Protein AF-A0A0G0PPD4-F1 (afdb_monomer)

InterPro domains:
  IPR029055 Nucleophile aminohydrolases, N-terminal [G3DSA:3.60.20.10] (21-86)
  IPR029057 Phosphoribosyltransferase-like [G3DSA:3.40.50.2020] (1-69)
  IPR029057 Phosphoribosyltransferase-like [SSF53271] (1-89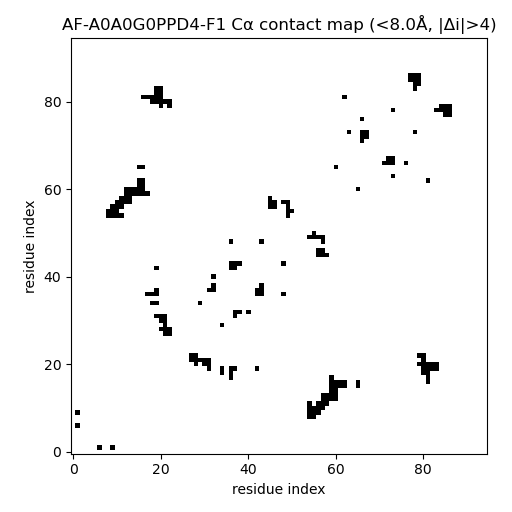)

Organism: NCBI:txid1618574

Solvent-accessible surface area (backbone atoms only — not comparable to full-atom values): 6060 Å² total; per-residue (Å²): 112,75,74,80,72,66,60,94,74,48,74,48,76,41,96,43,49,65,68,63,38,51,49,90,88,77,51,94,52,62,54,56,87,71,30,85,54,43,54,97,95,38,78,59,52,49,66,58,52,12,54,78,70,71,37,78,38,44,49,61,35,52,64,66,58,54,30,55,76,73,71,49,65,63,91,80,51,84,45,27,35,55,73,64,52,49,86,82,62,67,84,74,76,86,123

Sequence (95 aa):
MLKEYSPKEIHLALATPPIMYPCDLGVSIRTKEELFVWDDGNAKSNDKMAEELGVDSLTYLPLEDLCESVGKPMNQFCTRCFSGIHPLKKECDRK

Structure (mmCIF, N/CA/C/O backbone):
data_AF-A0A0G0PPD4-F1
#
_entry.id   AF-A0A0G0PPD4-F1
#
loop_
_atom_site.group_PDB
_atom_site.id
_atom_site.type_symbol
_atom_site.label_atom_id
_atom_site.label_alt_id
_atom_site.label_comp_id
_atom_site.label_asym_id
_atom_site.label_entity_id
_atom_site.label_seq_id
_atom_site.pdbx_PDB_ins_code
_atom_site.Cartn_x
_atom_site.Cartn_y
_atom_site.Cartn_z
_atom_site.occupancy
_atom_site.B_iso_or_equiv
_atom_site.auth_seq_id
_atom_site.auth_comp_id
_atom_site.auth_asym_id
_atom_site.auth_atom_id
_atom_site.pdbx_PDB_model_num
ATOM 1 N N . MET A 1 1 ? -9.583 16.873 13.527 1.00 80.38 1 MET A N 1
ATOM 2 C CA . MET A 1 1 ? -9.411 15.539 12.885 1.00 80.38 1 MET A CA 1
ATOM 3 C C . MET A 1 1 ? -10.524 14.592 13.336 1.00 80.38 1 MET A C 1
ATOM 5 O O . MET A 1 1 ? -11.017 14.778 14.435 1.00 80.38 1 MET A O 1
ATOM 9 N N . LEU A 1 2 ? -10.939 13.589 12.537 1.00 89.38 2 LEU A N 1
ATOM 10 C CA . LEU A 1 2 ? -12.146 12.759 12.797 1.00 89.38 2 LEU A CA 1
ATOM 11 C C . LEU A 1 2 ? -12.265 12.215 14.236 1.00 89.38 2 LEU A C 1
ATOM 13 O O . LEU A 1 2 ? -13.361 12.209 14.783 1.00 89.38 2 LEU A O 1
ATOM 17 N N . LYS A 1 3 ? -11.146 11.840 14.871 1.00 87.62 3 LYS A N 1
ATOM 18 C CA . LYS A 1 3 ? -11.098 11.355 16.265 1.00 87.62 3 LYS A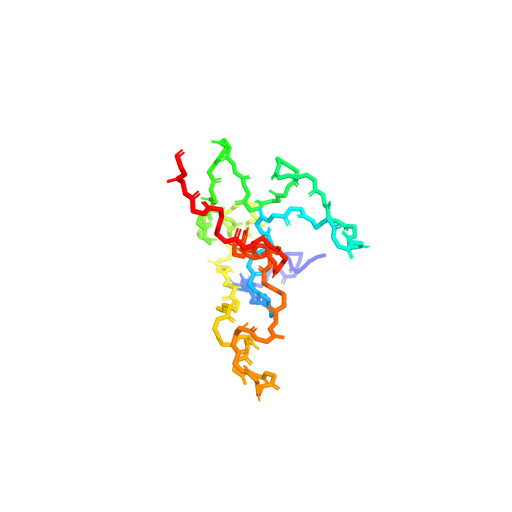 CA 1
ATOM 19 C C . LYS A 1 3 ? -11.685 12.337 17.292 1.00 87.62 3 LYS A C 1
ATOM 21 O O . LYS A 1 3 ? -12.236 11.903 18.294 1.00 87.62 3 LYS A O 1
ATOM 26 N N . GLU A 1 4 ? -11.615 13.644 17.039 1.00 93.00 4 GLU A N 1
ATOM 27 C CA . GLU A 1 4 ? -12.150 14.688 17.934 1.00 93.00 4 GLU A CA 1
ATOM 28 C C . GLU A 1 4 ? -13.678 14.637 18.061 1.00 93.00 4 GLU A C 1
ATOM 30 O O . GLU A 1 4 ? -14.232 15.114 19.045 1.00 93.00 4 GLU A O 1
ATOM 35 N N . TYR A 1 5 ? -14.361 14.028 17.090 1.00 95.19 5 TYR A N 1
ATOM 36 C CA . TYR A 1 5 ? -15.819 13.909 17.068 1.00 95.19 5 TYR A CA 1
ATOM 37 C C . TYR A 1 5 ? -16.325 12.587 17.660 1.00 95.19 5 TYR A C 1
ATOM 39 O O . TYR A 1 5 ? -17.507 12.285 17.533 1.00 95.19 5 TYR A O 1
ATOM 47 N N . SER A 1 6 ? -15.451 11.805 18.310 1.00 92.81 6 SER A N 1
ATOM 48 C CA . SER A 1 6 ? -15.786 10.513 18.934 1.00 92.81 6 SER A CA 1
ATOM 49 C C . SER A 1 6 ? -16.604 9.576 18.023 1.00 92.81 6 SER A C 1
ATOM 51 O O . SER A 1 6 ? -17.675 9.111 18.425 1.00 92.81 6 SER A O 1
ATOM 53 N N . PRO A 1 7 ? -16.153 9.315 16.778 1.00 96.50 7 PRO A N 1
ATOM 54 C CA . PRO A 1 7 ? -16.805 8.329 15.927 1.00 96.50 7 PRO A CA 1
ATOM 55 C C . PRO A 1 7 ? -16.743 6.952 16.592 1.00 96.50 7 PRO A C 1
ATOM 57 O O . PRO A 1 7 ? -15.826 6.669 17.361 1.00 96.50 7 PRO A O 1
ATOM 60 N N . LYS A 1 8 ? -17.709 6.086 16.269 1.00 97.56 8 LYS A N 1
ATOM 61 C CA . LYS A 1 8 ? -17.705 4.707 16.766 1.00 97.56 8 LYS A CA 1
ATOM 62 C C . LYS A 1 8 ? -16.477 3.940 16.262 1.00 97.56 8 LYS A C 1
ATOM 64 O O . LYS A 1 8 ? -15.816 3.296 17.061 1.00 97.56 8 LYS A O 1
ATOM 69 N N . GLU A 1 9 ? -16.212 4.035 14.960 1.00 97.81 9 GLU A N 1
ATOM 70 C CA . GLU A 1 9 ? -15.118 3.368 14.247 1.00 97.81 9 GLU A CA 1
ATOM 71 C C . GLU A 1 9 ? -14.627 4.291 13.109 1.00 97.81 9 GLU A C 1
ATOM 73 O O . GLU A 1 9 ? -15.392 5.097 12.565 1.00 97.81 9 GLU A O 1
ATOM 78 N N . ILE A 1 10 ? -13.349 4.189 12.747 1.00 97.81 10 ILE A N 1
ATOM 79 C CA . ILE A 1 10 ? -12.693 4.886 11.639 1.00 97.81 10 ILE A CA 1
ATOM 80 C C . ILE A 1 10 ? -12.012 3.843 10.753 1.00 97.81 10 ILE A C 1
ATOM 82 O O . ILE A 1 10 ? -11.033 3.219 11.152 1.00 97.81 10 ILE A O 1
ATOM 86 N N . HIS A 1 11 ? -12.473 3.723 9.510 1.00 97.62 11 HIS A N 1
ATOM 87 C CA . HIS A 1 11 ? -11.888 2.823 8.517 1.00 97.62 11 HIS A CA 1
ATOM 88 C C . HIS A 1 11 ? -11.283 3.627 7.367 1.00 97.62 11 HIS A C 1
ATOM 90 O O . HIS A 1 11 ? -11.947 4.484 6.781 1.00 97.62 11 HIS A O 1
ATOM 96 N N . LEU A 1 12 ? -10.029 3.344 7.022 1.00 97.62 12 LEU A N 1
ATOM 97 C CA . LEU A 1 12 ? -9.346 3.951 5.884 1.00 97.62 12 LEU A CA 1
ATOM 98 C C . LEU A 1 12 ? -9.386 3.005 4.683 1.00 97.62 12 LEU A C 1
ATOM 100 O O . LEU A 1 12 ? -8.896 1.882 4.752 1.00 97.62 12 LEU A O 1
ATOM 104 N N . ALA A 1 13 ? -9.935 3.475 3.565 1.00 97.62 13 ALA A N 1
ATOM 105 C CA . ALA A 1 13 ? -9.917 2.768 2.289 1.00 97.62 13 ALA A CA 1
ATOM 106 C C . ALA A 1 13 ? -9.177 3.618 1.257 1.00 97.62 13 ALA A C 1
ATOM 108 O O . ALA A 1 13 ? -9.665 4.658 0.814 1.00 97.62 13 ALA A O 1
ATOM 109 N N . LEU A 1 14 ? -7.964 3.199 0.913 1.00 97.50 14 LEU A N 1
ATOM 110 C CA . LEU A 1 14 ? -7.088 3.926 0.007 1.00 97.50 14 LEU A CA 1
ATOM 111 C C . LEU A 1 14 ? -7.329 3.440 -1.423 1.00 97.50 14 LEU A C 1
ATOM 113 O O . LEU A 1 14 ? -7.158 2.264 -1.730 1.00 97.50 14 LEU A O 1
ATOM 117 N N . ALA A 1 15 ? -7.691 4.365 -2.314 1.00 96.44 15 ALA A N 1
ATOM 118 C CA . ALA A 1 15 ? -8.016 4.097 -3.721 1.00 96.44 15 ALA A CA 1
ATOM 119 C C . ALA A 1 15 ? -6.784 3.802 -4.605 1.00 96.44 15 ALA A C 1
ATOM 121 O O . ALA A 1 15 ? -6.776 4.064 -5.804 1.00 96.44 15 ALA A O 1
ATOM 122 N N . THR A 1 16 ? -5.710 3.308 -4.001 1.00 95.69 16 THR A N 1
ATOM 123 C CA . THR A 1 16 ? -4.437 3.000 -4.647 1.00 95.69 16 THR A CA 1
ATOM 124 C C . THR A 1 16 ? -3.846 1.759 -3.987 1.00 95.69 16 THR A C 1
ATOM 126 O O . THR A 1 16 ? -4.099 1.543 -2.802 1.00 95.69 16 THR A O 1
ATOM 129 N N . PRO A 1 17 ? -3.014 0.983 -4.694 1.00 96.88 17 PRO A N 1
ATOM 130 C CA . PRO A 1 17 ? -2.085 0.055 -4.069 1.00 96.88 17 PRO A CA 1
ATOM 131 C C . PRO A 1 17 ? -1.064 0.810 -3.206 1.00 96.88 17 PRO A C 1
ATOM 133 O O . PRO A 1 17 ? -0.846 2.014 -3.415 1.00 96.88 17 PRO A O 1
ATOM 13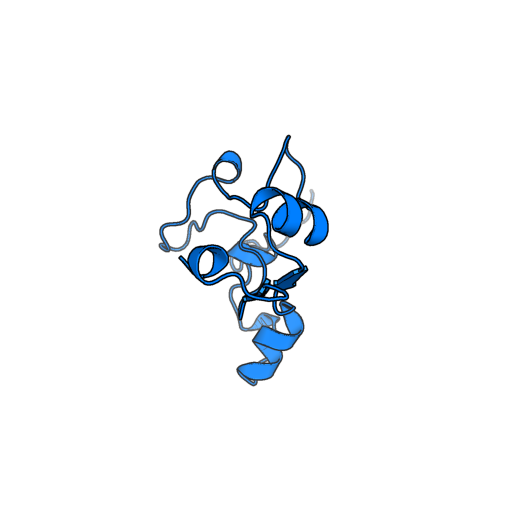6 N N . PRO A 1 18 ? -0.402 0.129 -2.260 1.00 96.44 18 PRO A N 1
ATOM 137 C CA . PRO A 1 18 ? 0.626 0.750 -1.440 1.00 96.44 18 PRO A CA 1
ATOM 138 C C . PRO A 1 18 ? 1.836 1.130 -2.303 1.00 96.44 18 PRO A C 1
ATOM 140 O O . PRO A 1 18 ? 2.345 0.325 -3.083 1.00 96.44 18 PRO A O 1
ATOM 143 N N . ILE A 1 19 ? 2.305 2.374 -2.180 1.00 96.44 19 ILE A N 1
ATOM 144 C CA . ILE A 1 19 ? 3.517 2.842 -2.866 1.00 96.44 19 ILE A CA 1
ATOM 145 C C . ILE A 1 19 ? 4.722 2.278 -2.118 1.00 96.44 19 ILE A C 1
ATOM 147 O O . ILE A 1 19 ? 5.055 2.754 -1.036 1.00 96.44 19 ILE A O 1
ATOM 151 N N . MET A 1 20 ? 5.370 1.275 -2.704 1.00 95.38 20 MET A N 1
ATOM 152 C CA . MET A 1 20 ? 6.456 0.514 -2.085 1.00 95.38 20 MET A CA 1
ATOM 153 C C . MET A 1 20 ? 7.849 0.961 -2.550 1.00 95.38 20 MET A C 1
AT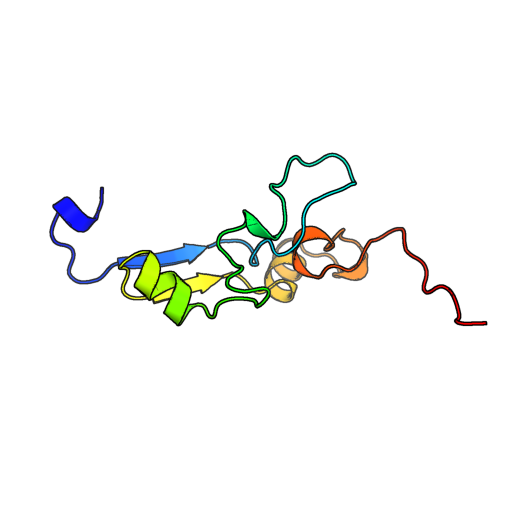OM 155 O O . MET A 1 20 ? 8.834 0.673 -1.872 1.00 95.38 20 MET A O 1
ATOM 159 N N . TYR A 1 21 ? 7.962 1.648 -3.692 1.00 95.50 21 TYR A N 1
ATOM 160 C CA . TYR A 1 21 ? 9.251 1.970 -4.313 1.00 95.50 21 TYR A CA 1
ATOM 161 C C . TYR A 1 21 ? 9.325 3.432 -4.791 1.00 95.50 21 TYR A C 1
ATOM 163 O O . TYR A 1 21 ? 8.340 3.947 -5.330 1.00 95.50 21 TYR A O 1
ATOM 171 N N . PRO A 1 22 ? 10.491 4.101 -4.660 1.00 95.19 22 PRO A N 1
ATOM 172 C CA . PRO A 1 22 ? 10.699 5.448 -5.197 1.00 95.19 22 PRO A CA 1
ATOM 173 C C . PRO A 1 22 ? 10.603 5.427 -6.721 1.00 95.19 22 PRO A C 1
ATOM 175 O O . PRO A 1 22 ? 10.958 4.418 -7.322 1.00 95.19 22 PRO A O 1
ATOM 178 N N . CYS A 1 23 ? 10.191 6.520 -7.369 1.00 94.44 23 CYS A N 1
ATOM 179 C CA . CYS A 1 23 ? 10.097 6.623 -8.830 1.00 94.44 23 CYS A CA 1
ATOM 180 C C . CYS A 1 23 ? 11.365 7.252 -9.447 1.00 94.44 23 CYS A C 1
ATOM 182 O O . CYS A 1 23 ? 11.833 8.278 -8.972 1.00 94.44 23 CYS A O 1
ATOM 184 N N . ASP A 1 24 ? 11.909 6.663 -10.515 1.00 91.38 24 ASP A N 1
ATOM 185 C CA . ASP A 1 24 ? 13.028 7.193 -11.317 1.00 91.38 24 ASP A CA 1
ATOM 186 C C . ASP A 1 24 ? 12.586 7.702 -12.701 1.00 91.38 24 ASP A C 1
ATOM 188 O O . ASP A 1 24 ? 13.403 8.177 -13.483 1.00 91.38 24 ASP A O 1
ATOM 192 N N . LEU A 1 25 ? 11.281 7.657 -12.989 1.00 91.75 25 LEU A N 1
ATOM 193 C CA . LEU A 1 25 ? 10.672 8.145 -14.232 1.00 91.75 25 LEU A CA 1
ATOM 194 C C . LEU A 1 25 ? 10.093 9.564 -14.096 1.00 91.75 25 LEU A C 1
ATOM 196 O O . LEU A 1 25 ? 9.288 9.987 -14.922 1.00 91.75 25 LEU A O 1
ATOM 200 N N . GLY A 1 26 ? 10.485 10.300 -13.051 1.00 91.50 26 GLY A N 1
ATOM 201 C CA . GLY A 1 26 ? 10.172 11.725 -12.885 1.00 91.50 26 GLY A CA 1
ATOM 202 C C . GLY A 1 26 ? 9.056 12.066 -11.893 1.00 91.50 26 GLY A C 1
ATOM 203 O O . GLY A 1 26 ? 8.786 13.246 -11.684 1.00 91.50 26 GLY A O 1
ATOM 204 N N . VAL A 1 27 ? 8.429 11.080 -11.240 1.00 94.25 27 VAL A N 1
ATOM 205 C CA . VAL A 1 27 ? 7.506 11.345 -10.118 1.00 94.25 27 VAL A CA 1
ATOM 206 C C . VAL A 1 27 ? 8.311 11.472 -8.825 1.00 94.25 27 VAL A C 1
ATOM 208 O O . VAL A 1 27 ? 9.079 10.581 -8.480 1.00 94.25 27 VAL A O 1
ATOM 211 N N . SER A 1 28 ? 8.136 12.563 -8.080 1.00 94.75 28 SER A N 1
ATOM 212 C CA . SER A 1 28 ? 8.840 12.763 -6.808 1.00 94.75 28 SER A CA 1
ATOM 213 C C . SER A 1 28 ? 8.224 11.904 -5.699 1.00 94.75 28 SER A C 1
ATOM 215 O O . SER A 1 28 ? 7.236 12.299 -5.083 1.00 94.75 28 SER A O 1
ATOM 217 N N . ILE A 1 29 ? 8.819 10.743 -5.428 1.00 95.25 29 ILE A N 1
ATOM 218 C CA . ILE A 1 29 ? 8.466 9.850 -4.313 1.00 95.25 29 ILE A CA 1
ATOM 219 C C . ILE A 1 29 ? 9.644 9.816 -3.333 1.00 95.25 29 ILE A C 1
ATOM 221 O O . ILE A 1 29 ? 10.799 9.842 -3.756 1.00 95.25 29 ILE A O 1
ATOM 225 N N . ARG A 1 30 ? 9.343 9.775 -2.029 1.00 94.44 30 ARG A N 1
ATOM 226 C CA . ARG A 1 30 ? 10.337 9.677 -0.946 1.00 94.44 30 ARG A CA 1
ATOM 227 C C . ARG A 1 30 ? 11.168 8.390 -1.040 1.00 94.44 30 ARG A C 1
ATOM 229 O O . ARG A 1 30 ? 10.806 7.474 -1.784 1.00 94.44 30 ARG A O 1
ATOM 236 N N . THR A 1 31 ? 12.292 8.324 -0.319 1.00 93.38 31 THR A N 1
ATOM 237 C CA . THR A 1 31 ? 13.117 7.104 -0.320 1.00 93.38 31 THR A CA 1
ATOM 238 C C . THR A 1 31 ? 12.359 5.944 0.316 1.00 93.38 31 THR A C 1
ATOM 240 O O . THR A 1 31 ? 11.362 6.139 1.010 1.00 93.38 31 THR A O 1
ATOM 243 N N . LYS A 1 32 ? 12.823 4.716 0.080 1.00 92.00 32 LYS A N 1
ATOM 244 C CA . LYS A 1 32 ? 12.144 3.510 0.564 1.00 92.00 32 LYS A CA 1
ATOM 245 C C . LYS A 1 32 ? 11.961 3.530 2.087 1.00 92.00 32 LYS A C 1
ATOM 247 O O . LYS A 1 32 ? 10.905 3.164 2.579 1.00 92.00 32 LYS A O 1
ATOM 252 N N . GLU A 1 33 ? 12.966 4.012 2.806 1.00 91.19 33 GLU A N 1
ATOM 253 C CA . GLU A 1 33 ? 13.019 4.089 4.268 1.00 91.19 33 GLU A CA 1
ATOM 254 C C . GLU A 1 33 ? 12.096 5.177 4.833 1.00 91.19 33 GLU A C 1
ATOM 256 O O . GLU A 1 33 ? 11.683 5.109 5.984 1.00 91.19 33 GLU A O 1
ATOM 261 N N . GLU A 1 34 ? 11.766 6.186 4.027 1.00 94.19 34 GLU A N 1
ATOM 262 C CA . GLU A 1 34 ? 10.875 7.285 4.406 1.00 94.19 34 GLU A CA 1
ATOM 263 C C . GLU A 1 34 ? 9.399 6.980 4.115 1.00 94.19 34 GLU A C 1
ATOM 265 O O . GLU A 1 34 ? 8.505 7.700 4.565 1.00 94.19 34 GLU A O 1
ATOM 270 N N . LEU A 1 35 ? 9.124 5.948 3.317 1.00 95.81 35 LEU A N 1
ATOM 271 C CA . LEU A 1 35 ? 7.767 5.550 2.982 1.00 95.81 35 LEU A CA 1
ATOM 272 C C . LEU A 1 35 ? 7.131 4.828 4.170 1.00 95.81 35 LEU A C 1
ATOM 274 O O . LEU A 1 35 ? 7.627 3.803 4.629 1.00 95.81 35 LEU A O 1
ATOM 278 N N . PHE A 1 36 ? 5.962 5.315 4.595 1.00 95.94 36 PHE A N 1
ATOM 279 C CA . PHE A 1 36 ? 5.231 4.775 5.744 1.00 95.94 36 PHE A CA 1
ATOM 280 C C . PHE A 1 36 ? 4.933 3.279 5.640 1.00 95.94 36 PHE A C 1
ATOM 282 O O . PHE A 1 36 ? 4.724 2.657 6.659 1.00 95.94 36 PHE A O 1
ATOM 289 N N . VAL A 1 37 ? 4.893 2.681 4.452 1.00 96.38 37 VAL A N 1
ATOM 290 C CA . VAL A 1 37 ? 4.615 1.245 4.280 1.00 96.38 37 VAL A CA 1
ATOM 291 C C . VAL A 1 37 ? 5.780 0.339 4.700 1.00 96.38 37 VAL A C 1
ATOM 293 O O . VAL A 1 37 ? 5.586 -0.871 4.795 1.00 96.38 37 VAL A O 1
ATOM 296 N N . TRP A 1 38 ? 6.970 0.891 4.950 1.00 96.06 38 TRP A N 1
ATOM 297 C CA . TRP A 1 38 ? 8.150 0.141 5.377 1.00 96.06 38 TRP A CA 1
ATOM 298 C C . TRP A 1 38 ? 8.425 0.316 6.872 1.00 96.06 38 TRP A C 1
ATOM 300 O O . TRP A 1 38 ? 8.215 1.388 7.435 1.00 96.06 38 TRP A O 1
ATOM 310 N N . ASP A 1 39 ? 8.915 -0.748 7.503 1.00 92.38 39 ASP A N 1
ATOM 311 C CA . ASP A 1 39 ? 9.495 -0.740 8.844 1.00 92.38 39 ASP A CA 1
ATOM 312 C C . ASP A 1 39 ? 10.581 -1.817 8.945 1.00 92.38 39 ASP A C 1
ATOM 314 O O . ASP A 1 39 ? 10.396 -2.934 8.460 1.00 92.38 39 ASP A O 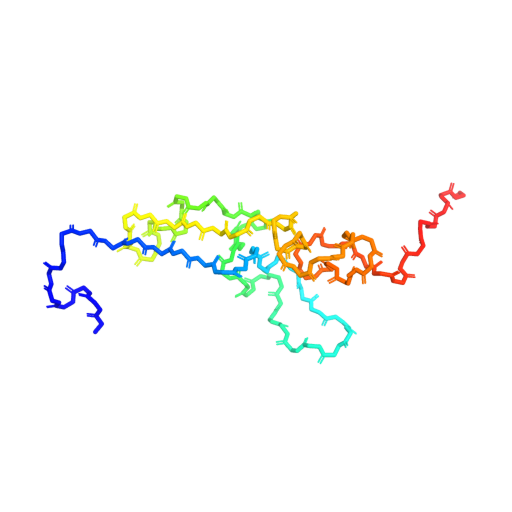1
ATOM 318 N N . ASP A 1 40 ? 11.731 -1.460 9.518 1.00 88.31 40 ASP A N 1
ATOM 319 C CA . ASP A 1 40 ? 12.917 -2.322 9.646 1.00 88.31 40 ASP A CA 1
ATOM 320 C C . ASP A 1 40 ? 13.235 -3.139 8.369 1.00 88.31 40 ASP A C 1
ATOM 322 O O . ASP A 1 40 ? 13.412 -4.358 8.376 1.00 88.31 40 ASP A O 1
ATOM 326 N N . GLY A 1 41 ? 13.198 -2.469 7.211 1.00 87.19 41 GLY A N 1
ATOM 327 C CA . GLY A 1 41 ? 13.479 -3.072 5.901 1.00 87.19 41 GLY A CA 1
ATOM 328 C C . GLY A 1 41 ? 12.375 -3.967 5.316 1.00 87.19 41 GLY A C 1
ATOM 329 O O . GLY A 1 41 ? 12.528 -4.436 4.184 1.00 87.19 41 GLY A O 1
ATOM 330 N N . ASN A 1 42 ? 11.256 -4.157 6.020 1.00 91.69 42 ASN A N 1
ATOM 331 C CA . ASN A 1 42 ? 10.136 -5.014 5.630 1.00 91.69 42 ASN A CA 1
ATOM 332 C C . ASN A 1 42 ? 8.850 -4.214 5.385 1.00 91.69 42 ASN A C 1
ATOM 334 O O . ASN A 1 42 ? 8.648 -3.137 5.941 1.00 91.69 42 ASN A O 1
ATOM 338 N N . ALA A 1 43 ? 7.970 -4.735 4.530 1.00 93.94 43 ALA A N 1
ATOM 339 C CA . ALA A 1 43 ? 6.657 -4.138 4.314 1.00 93.94 43 ALA A CA 1
ATOM 340 C C . ALA A 1 43 ? 5.760 -4.397 5.533 1.00 93.94 43 ALA A C 1
ATOM 342 O O . ALA A 1 43 ? 5.672 -5.532 6.008 1.00 93.94 43 ALA A O 1
ATOM 343 N N . LYS A 1 44 ? 5.072 -3.366 6.026 1.00 96.25 44 LYS A N 1
ATOM 344 C CA . LYS A 1 44 ? 4.076 -3.508 7.091 1.00 96.25 44 LYS A CA 1
ATOM 345 C C . LYS A 1 44 ? 2.796 -4.146 6.560 1.00 96.25 44 LYS A C 1
ATOM 347 O O . LYS A 1 44 ? 2.403 -3.924 5.416 1.00 96.25 44 LYS A O 1
ATOM 352 N N . SER A 1 45 ? 2.115 -4.900 7.420 1.00 96.81 45 SER A N 1
ATOM 353 C CA . SER A 1 45 ? 0.738 -5.320 7.164 1.00 96.81 45 SER A CA 1
ATOM 354 C C . SER A 1 45 ? -0.225 -4.138 7.306 1.00 96.81 45 SER A C 1
ATOM 356 O O . SER A 1 45 ? 0.077 -3.144 7.975 1.00 96.81 45 SER A O 1
ATOM 358 N N . ASN A 1 46 ? -1.410 -4.260 6.706 1.00 97.25 46 ASN A N 1
ATOM 359 C CA . ASN A 1 46 ? -2.486 -3.283 6.873 1.00 97.25 46 ASN A CA 1
ATOM 360 C C . ASN A 1 46 ? -2.880 -3.099 8.340 1.00 97.25 46 ASN A C 1
ATOM 362 O O . ASN A 1 46 ? -3.080 -1.965 8.761 1.00 97.25 46 ASN A O 1
ATOM 366 N N . ASP A 1 47 ? -2.908 -4.182 9.118 1.00 97.81 47 ASP A N 1
ATOM 367 C CA . ASP A 1 47 ? -3.250 -4.140 10.543 1.00 97.81 47 ASP A CA 1
ATOM 368 C C . ASP A 1 47 ? -2.231 -3.320 11.339 1.00 97.81 47 ASP A C 1
ATOM 370 O O . ASP A 1 47 ? -2.611 -2.435 12.101 1.00 97.81 47 ASP A O 1
ATOM 374 N N . LYS A 1 48 ? -0.929 -3.527 11.092 1.00 97.25 48 LYS A N 1
ATOM 375 C CA . LYS A 1 48 ? 0.133 -2.747 11.744 1.00 97.25 48 LYS A CA 1
ATOM 376 C C . LYS A 1 48 ? 0.065 -1.268 11.353 1.00 97.25 48 LYS A C 1
ATOM 378 O O . LYS A 1 48 ? 0.227 -0.387 12.190 1.00 97.25 48 LYS A O 1
ATOM 383 N N . MET A 1 49 ? -0.209 -0.982 10.079 1.00 97.56 49 MET A N 1
ATOM 384 C CA . MET A 1 49 ? -0.417 0.392 9.612 1.00 97.56 49 MET A CA 1
ATOM 385 C C . MET A 1 49 ? -1.652 1.046 10.248 1.00 97.56 49 MET A C 1
ATOM 387 O O . MET A 1 49 ? -1.597 2.224 10.596 1.00 97.56 49 MET A O 1
ATOM 391 N N . ALA A 1 50 ? -2.750 0.305 10.407 1.00 97.62 50 ALA A N 1
ATOM 392 C CA . ALA A 1 50 ? -3.961 0.784 11.065 1.00 97.62 50 ALA A CA 1
ATOM 393 C C . ALA A 1 50 ? -3.709 1.090 12.550 1.00 97.62 50 ALA A C 1
ATOM 395 O O . ALA A 1 50 ? -4.090 2.164 13.019 1.00 97.62 50 ALA A O 1
ATOM 396 N N . GLU A 1 51 ? -2.991 0.206 13.249 1.00 97.38 51 GLU A N 1
ATOM 397 C CA . GLU A 1 51 ? -2.576 0.384 14.643 1.00 97.38 51 GLU A CA 1
ATOM 398 C C . GLU A 1 51 ? -1.730 1.652 14.826 1.00 97.38 51 GLU A C 1
ATOM 400 O O . GLU A 1 51 ? -2.063 2.502 15.652 1.00 97.38 51 GLU A O 1
ATOM 405 N N . GLU A 1 52 ? -0.691 1.843 14.007 1.00 96.62 52 GLU A N 1
ATOM 406 C CA . GLU A 1 52 ? 0.181 3.025 14.079 1.00 96.62 52 GLU A CA 1
ATOM 407 C C . GLU A 1 52 ? -0.562 4.342 13.783 1.00 96.62 52 GLU A C 1
ATOM 409 O O . GLU A 1 52 ? -0.252 5.385 14.362 1.00 96.62 52 GLU A O 1
ATOM 414 N N . LEU A 1 53 ? -1.569 4.310 12.902 1.00 95.81 53 LEU A N 1
ATOM 415 C CA . LEU A 1 53 ? -2.446 5.455 12.624 1.00 95.81 53 LEU A CA 1
ATOM 416 C C . LEU A 1 53 ? -3.547 5.627 13.690 1.00 95.81 53 LEU A C 1
ATOM 418 O O . LEU A 1 53 ? -4.208 6.674 13.758 1.00 95.81 53 LEU A O 1
ATOM 422 N N . GLY A 1 54 ? -3.757 4.617 14.537 1.00 95.88 54 GLY A N 1
ATOM 423 C CA . GLY A 1 54 ? -4.830 4.519 15.520 1.00 95.88 54 GLY A CA 1
ATOM 424 C C . GLY A 1 54 ? -6.218 4.569 14.884 1.00 95.88 54 GLY A C 1
ATOM 425 O O . GLY A 1 54 ? -7.048 5.371 15.317 1.00 95.88 54 GLY A O 1
ATOM 426 N N . VAL A 1 55 ? -6.424 3.802 13.816 1.00 97.19 55 VAL A N 1
ATOM 427 C CA . VAL A 1 55 ? -7.713 3.600 13.136 1.00 97.19 55 VAL A CA 1
ATOM 428 C C . VAL A 1 55 ? -8.117 2.129 13.237 1.00 97.19 55 VAL A C 1
ATOM 430 O O . VAL A 1 55 ? -7.263 1.272 13.441 1.00 97.19 55 VAL A O 1
ATOM 433 N N . ASP A 1 56 ? -9.403 1.826 13.085 1.00 97.94 56 ASP A N 1
ATOM 434 C CA . ASP A 1 56 ? -9.943 0.476 13.286 1.00 97.94 56 ASP A CA 1
ATOM 435 C C . ASP A 1 56 ? -9.583 -0.479 12.146 1.00 97.94 56 ASP A C 1
ATOM 437 O O . ASP A 1 56 ? -9.352 -1.665 12.367 1.00 97.94 56 ASP A O 1
ATOM 441 N N . SER A 1 57 ? -9.508 0.024 10.912 1.00 98.19 57 SER A N 1
ATOM 442 C CA . SER A 1 57 ? -8.973 -0.757 9.798 1.00 98.19 57 SER A CA 1
ATOM 443 C C . SER A 1 57 ? -8.375 0.120 8.711 1.00 98.19 57 SER A C 1
ATOM 445 O O . SER A 1 57 ? -8.766 1.274 8.516 1.00 98.19 57 SER A O 1
ATOM 447 N N . LEU A 1 58 ? -7.477 -0.473 7.932 1.00 98.31 58 LEU A N 1
ATOM 448 C CA . LEU A 1 58 ? -6.918 0.123 6.731 1.00 98.31 58 LEU A CA 1
ATOM 449 C C . LEU A 1 58 ? -6.960 -0.900 5.596 1.00 98.31 58 LEU A C 1
ATOM 451 O O . LEU A 1 58 ? -6.622 -2.064 5.789 1.00 98.31 58 LEU A O 1
ATOM 455 N N . THR A 1 59 ? -7.356 -0.473 4.403 1.00 97.94 59 THR A N 1
ATOM 456 C CA . THR A 1 59 ? -7.273 -1.296 3.196 1.00 97.94 59 THR A CA 1
ATOM 457 C C . THR A 1 59 ? -6.725 -0.498 2.020 1.00 97.94 59 THR A C 1
ATOM 459 O O . THR A 1 59 ? -6.938 0.713 1.922 1.00 97.94 59 THR A O 1
ATOM 462 N N . TYR A 1 60 ? -6.020 -1.192 1.131 1.00 98.00 60 TYR A N 1
ATOM 463 C CA . TYR A 1 60 ? -5.527 -0.667 -0.139 1.00 98.00 60 TYR A CA 1
ATOM 464 C C . TYR A 1 60 ? -6.265 -1.351 -1.285 1.00 98.00 60 TYR A C 1
ATOM 466 O O . TYR A 1 60 ? -6.588 -2.536 -1.201 1.00 98.00 60 TYR A O 1
ATOM 474 N N . LEU A 1 61 ? -6.473 -0.617 -2.374 1.00 97.44 61 LEU A N 1
ATOM 475 C CA . LEU A 1 61 ? -6.941 -1.188 -3.631 1.00 97.44 61 LEU A CA 1
ATOM 476 C C . LEU A 1 61 ? -5.858 -2.122 -4.212 1.00 97.44 61 LEU A C 1
ATOM 478 O O . LEU A 1 61 ? -4.716 -1.676 -4.367 1.00 97.44 61 LEU A O 1
ATOM 482 N N . PRO A 1 62 ? -6.169 -3.384 -4.556 1.00 96.25 62 PRO A N 1
ATOM 483 C CA . PRO A 1 62 ? -5.223 -4.266 -5.234 1.00 96.25 62 PRO A CA 1
ATOM 484 C C . PRO A 1 62 ? -4.725 -3.682 -6.565 1.00 96.25 62 PRO A C 1
ATOM 486 O O . PRO A 1 62 ? -5.441 -2.975 -7.273 1.00 96.25 62 PRO A O 1
ATOM 489 N N . LEU A 1 63 ? -3.470 -3.975 -6.926 1.00 95.56 63 LEU A N 1
ATOM 490 C CA . LEU A 1 63 ? -2.867 -3.460 -8.165 1.00 95.56 63 LEU A CA 1
ATOM 491 C C . LEU A 1 63 ? -3.576 -3.982 -9.420 1.00 95.56 63 LEU A C 1
ATOM 493 O O . LEU A 1 63 ? -3.705 -3.251 -10.402 1.00 95.56 63 LEU A O 1
ATOM 497 N N . GLU A 1 64 ? -4.018 -5.234 -9.387 1.00 94.88 64 GLU A 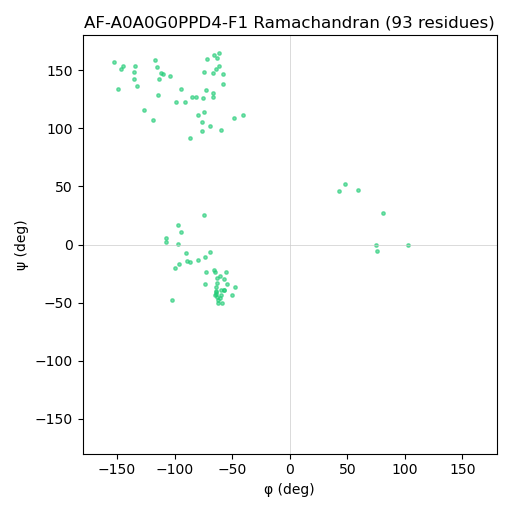N 1
ATOM 498 C CA . GLU A 1 64 ? -4.812 -5.851 -10.448 1.00 94.88 64 GLU A CA 1
ATOM 499 C C . GLU A 1 64 ? -6.155 -5.142 -10.641 1.00 94.88 64 GLU A C 1
ATOM 501 O O . GLU A 1 64 ? -6.412 -4.667 -11.748 1.00 94.88 64 GLU A O 1
ATOM 506 N N . ASP A 1 65 ? -6.910 -4.929 -9.561 1.00 95.94 65 ASP A N 1
ATOM 507 C CA . ASP A 1 65 ? -8.181 -4.197 -9.573 1.00 95.94 65 ASP A CA 1
ATOM 508 C C . ASP A 1 65 ? -8.011 -2.755 -10.071 1.00 95.94 65 ASP A C 1
ATOM 510 O O . ASP A 1 65 ? -8.829 -2.251 -10.842 1.00 95.94 65 ASP A O 1
ATOM 514 N N . LEU A 1 66 ? -6.920 -2.077 -9.685 1.00 95.88 66 LEU A N 1
ATOM 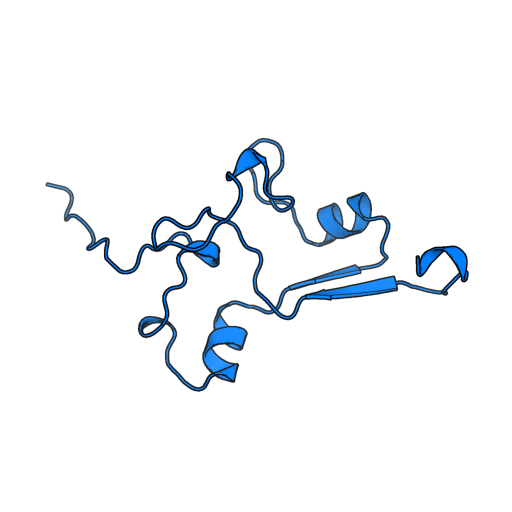515 C CA . LEU A 1 66 ? -6.617 -0.744 -10.210 1.00 95.88 66 LEU A CA 1
ATOM 516 C C . LEU A 1 66 ? -6.432 -0.781 -11.734 1.00 95.88 66 LEU A C 1
ATOM 518 O O . LEU A 1 66 ? -6.9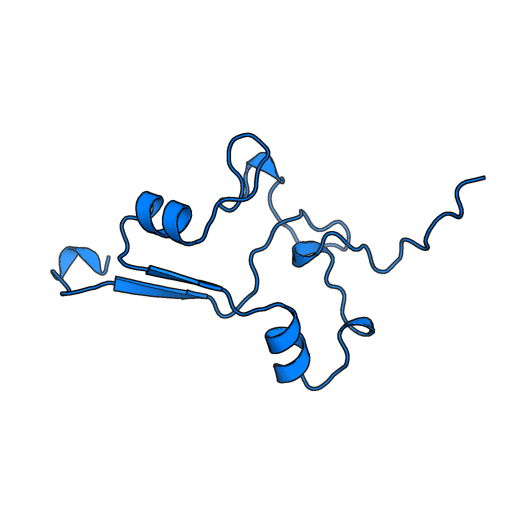90 0.064 -12.433 1.00 95.88 66 LEU A O 1
ATOM 522 N N . CYS A 1 67 ? -5.676 -1.744 -12.266 1.00 94.38 67 CYS A N 1
ATOM 523 C CA . CYS A 1 67 ? -5.477 -1.869 -13.713 1.00 94.38 67 CYS A CA 1
ATOM 524 C C . CYS A 1 67 ? -6.793 -2.190 -14.437 1.00 94.38 67 CYS A C 1
ATOM 526 O O . CYS A 1 67 ? -7.088 -1.585 -15.473 1.00 94.38 67 CYS A O 1
ATOM 528 N N . GLU A 1 68 ? -7.593 -3.097 -13.873 1.00 95.00 68 GLU A N 1
ATOM 529 C CA . GLU A 1 68 ? -8.909 -3.466 -14.395 1.00 95.00 68 GLU A CA 1
ATOM 530 C C . GLU A 1 68 ? -9.849 -2.257 -14.446 1.00 95.00 68 GLU A C 1
ATOM 532 O O . GLU A 1 68 ? -10.480 -2.020 -15.476 1.00 95.00 68 GLU A O 1
ATOM 537 N N . SER A 1 69 ? -9.863 -1.424 -13.399 1.00 95.94 69 SER A N 1
ATOM 538 C CA . SER A 1 69 ? -10.713 -0.227 -13.323 1.00 95.94 69 SER A CA 1
ATOM 539 C C . SER A 1 69 ? -10.445 0.800 -14.432 1.00 95.94 69 SER A C 1
ATOM 541 O O . SER A 1 69 ? -11.347 1.535 -14.833 1.00 95.94 69 SER A O 1
ATOM 543 N N . VAL A 1 70 ? -9.217 0.839 -14.964 1.00 95.50 70 VAL A N 1
ATOM 544 C CA . VAL A 1 70 ? -8.825 1.715 -16.083 1.00 95.50 70 VAL A CA 1
ATOM 545 C C . VAL A 1 70 ? -9.127 1.063 -17.444 1.00 95.50 70 VAL A C 1
ATOM 547 O O . VAL A 1 70 ? -9.146 1.744 -18.471 1.00 95.50 70 VAL A O 1
ATOM 550 N N . GLY A 1 71 ? -9.392 -0.246 -17.481 1.00 95.00 71 GLY A N 1
ATOM 551 C CA . GLY A 1 71 ? -9.798 -0.969 -18.687 1.00 95.00 71 GLY A CA 1
ATOM 552 C C . GLY A 1 71 ? -8.647 -1.360 -19.618 1.00 95.00 71 GLY A C 1
ATOM 553 O O . GLY A 1 71 ? -8.850 -1.480 -20.828 1.00 95.00 71 GLY A O 1
ATOM 554 N N . LYS A 1 72 ? -7.428 -1.541 -19.093 1.00 93.38 72 LYS A N 1
ATOM 555 C CA . LYS A 1 72 ? -6.272 -2.026 -19.871 1.00 93.38 72 LYS A CA 1
ATOM 556 C C . LYS A 1 72 ? -5.508 -3.120 -19.120 1.00 93.38 72 LYS A C 1
ATOM 558 O O . LYS A 1 72 ? -5.527 -3.146 -17.893 1.00 93.38 72 LYS A O 1
ATOM 563 N N . PRO A 1 73 ? -4.804 -4.020 -19.829 1.00 90.44 73 PRO A N 1
ATOM 564 C CA . PRO A 1 73 ? -4.001 -5.046 -19.174 1.00 90.44 73 PRO A CA 1
ATOM 565 C C . PRO A 1 73 ? -2.821 -4.429 -18.408 1.00 90.44 73 PRO A C 1
ATOM 567 O O . PRO A 1 73 ? -2.227 -3.441 -18.842 1.00 90.44 73 PRO A O 1
ATOM 570 N N . MET A 1 74 ? -2.439 -5.060 -17.292 1.00 88.75 74 MET A N 1
ATOM 571 C CA . MET A 1 74 ? -1.384 -4.575 -16.389 1.00 88.75 74 MET A CA 1
ATOM 572 C C . MET A 1 74 ? -0.046 -4.300 -17.098 1.00 88.75 74 MET A C 1
ATOM 574 O O . MET A 1 74 ? 0.655 -3.352 -16.757 1.00 88.75 74 MET A O 1
ATOM 578 N N . ASN A 1 75 ? 0.297 -5.083 -18.125 1.00 89.81 75 ASN A N 1
ATOM 579 C CA . ASN A 1 75 ? 1.536 -4.927 -18.896 1.00 89.81 75 ASN A CA 1
ATOM 580 C C . ASN A 1 75 ? 1.589 -3.662 -19.779 1.00 89.81 75 ASN A C 1
ATOM 582 O O . ASN A 1 75 ? 2.628 -3.385 -20.374 1.00 89.81 75 ASN A O 1
ATOM 586 N N . GLN A 1 76 ? 0.496 -2.900 -19.874 1.00 92.69 76 GLN A N 1
ATOM 587 C CA . GLN A 1 76 ? 0.456 -1.594 -20.538 1.00 92.69 76 GLN A CA 1
ATOM 588 C C . GLN A 1 76 ? 0.607 -0.421 -19.562 1.00 92.69 76 GLN A C 1
ATOM 590 O O . GLN A 1 76 ? 0.606 0.734 -19.991 1.00 92.69 76 GLN A O 1
ATOM 595 N N . PHE A 1 77 ? 0.758 -0.698 -18.266 1.00 93.19 77 PHE A N 1
ATOM 596 C CA . PHE A 1 77 ? 0.986 0.310 -17.242 1.00 93.19 77 PHE A CA 1
ATOM 597 C C . PHE A 1 77 ? 2.402 0.225 -16.679 1.00 93.19 77 PHE A C 1
ATOM 599 O O . PHE A 1 77 ? 2.986 -0.846 -16.523 1.00 93.19 77 PHE A O 1
ATOM 606 N N . CYS A 1 78 ? 2.949 1.381 -16.306 1.00 93.88 78 CYS A N 1
ATOM 607 C CA . CYS A 1 78 ? 4.092 1.410 -15.406 1.00 93.88 78 CYS A CA 1
ATOM 608 C C . CYS A 1 78 ? 3.600 1.089 -13.990 1.00 93.88 78 CYS A C 1
ATOM 610 O O . CYS A 1 78 ? 2.864 1.879 -13.403 1.00 93.88 78 CYS A O 1
ATOM 612 N N . THR A 1 79 ? 4.024 -0.045 -13.432 1.00 94.94 79 THR A N 1
ATOM 613 C CA . THR A 1 79 ? 3.652 -0.457 -12.066 1.00 94.94 79 THR A CA 1
ATOM 614 C C . THR A 1 79 ? 4.801 -0.336 -11.066 1.00 94.94 79 THR A C 1
ATOM 616 O O . THR A 1 79 ? 4.640 -0.703 -9.906 1.00 94.94 79 THR A O 1
ATOM 619 N N . ARG A 1 80 ? 5.945 0.227 -11.481 1.00 94.19 80 ARG A N 1
ATOM 620 C CA . ARG A 1 80 ? 7.209 0.236 -10.725 1.00 94.19 80 ARG A CA 1
ATOM 621 C C . ARG A 1 80 ? 7.066 0.700 -9.277 1.00 94.19 80 ARG A C 1
ATOM 623 O O . ARG A 1 80 ? 7.644 0.083 -8.392 1.00 94.19 80 ARG A O 1
ATOM 630 N N . CYS A 1 81 ? 6.306 1.765 -9.033 1.00 95.62 81 CYS A N 1
ATOM 631 C CA . CYS A 1 81 ? 6.141 2.331 -7.691 1.00 95.62 81 CYS A CA 1
ATOM 632 C C . CYS A 1 81 ? 5.421 1.378 -6.721 1.00 95.62 81 CYS A C 1
ATOM 634 O O . CYS A 1 81 ? 5.609 1.491 -5.514 1.00 95.62 81 CYS A O 1
ATOM 636 N N . PHE A 1 82 ? 4.627 0.438 -7.239 1.00 95.19 82 PHE A N 1
ATOM 637 C CA . PHE A 1 82 ? 3.857 -0.534 -6.460 1.00 95.19 82 PHE A CA 1
ATOM 638 C C . PHE A 1 82 ? 4.528 -1.917 -6.462 1.00 95.19 82 PHE A C 1
ATOM 640 O O . PHE A 1 82 ? 4.710 -2.519 -5.411 1.00 95.19 82 PHE A O 1
ATOM 647 N N . SER A 1 83 ? 4.937 -2.407 -7.639 1.00 93.69 83 SER A N 1
ATOM 648 C CA . SER A 1 83 ? 5.450 -3.770 -7.857 1.00 93.69 83 SER A CA 1
ATOM 649 C C . SER A 1 83 ? 6.977 -3.887 -7.828 1.00 93.69 83 SER A C 1
ATOM 651 O O . SER A 1 83 ? 7.510 -4.991 -7.761 1.00 93.69 83 SER A O 1
ATOM 653 N N . GLY A 1 84 ? 7.698 -2.771 -7.964 1.00 92.50 84 GLY A N 1
ATOM 654 C CA . GLY A 1 84 ? 9.151 -2.752 -8.155 1.00 92.50 84 GLY A CA 1
ATOM 655 C C . GLY A 1 84 ? 9.602 -3.144 -9.569 1.00 92.50 84 GLY A C 1
ATOM 656 O O . GLY A 1 84 ? 10.787 -3.028 -9.891 1.00 92.50 84 GLY A O 1
ATOM 657 N N . ILE A 1 85 ? 8.679 -3.561 -10.445 1.00 91.94 85 ILE A N 1
ATOM 658 C CA . ILE A 1 85 ? 8.983 -3.965 -11.820 1.00 91.94 85 ILE A CA 1
ATOM 659 C C . ILE A 1 85 ? 9.154 -2.711 -12.676 1.00 91.94 85 ILE A C 1
ATOM 661 O O . ILE A 1 85 ? 8.214 -1.957 -12.929 1.00 91.94 85 ILE A O 1
ATOM 665 N N . HIS A 1 86 ? 10.384 -2.471 -13.122 1.00 90.50 86 HIS A N 1
ATOM 666 C CA . HIS A 1 86 ? 10.708 -1.305 -13.933 1.00 90.50 86 HIS A CA 1
ATOM 667 C C . HIS A 1 86 ? 10.336 -1.558 -15.409 1.00 90.50 86 HIS A C 1
ATOM 669 O O . HIS A 1 86 ? 10.851 -2.508 -15.996 1.00 90.50 86 HIS A O 1
ATOM 675 N N . PRO A 1 87 ? 9.546 -0.683 -16.068 1.00 87.94 87 PRO A N 1
ATOM 676 C CA . PRO A 1 87 ? 9.019 -0.937 -17.419 1.00 87.94 87 PRO A CA 1
ATOM 677 C C . PRO A 1 87 ? 10.103 -1.056 -18.504 1.00 87.94 87 PRO A C 1
ATOM 679 O O . PRO A 1 87 ? 9.926 -1.756 -19.492 1.00 87.94 87 PRO A O 1
ATOM 682 N N . LEU A 1 88 ? 11.241 -0.379 -18.322 1.00 84.62 88 LEU A N 1
ATOM 683 C CA . LEU A 1 88 ? 12.392 -0.442 -19.239 1.00 84.62 88 LEU A CA 1
ATOM 684 C C . LEU A 1 88 ? 13.421 -1.532 -18.904 1.00 84.62 88 LEU A C 1
ATOM 686 O O . LEU A 1 88 ? 14.372 -1.725 -19.663 1.00 84.62 88 LEU A O 1
ATOM 690 N N . LYS A 1 89 ? 13.288 -2.223 -17.767 1.00 70.19 89 LYS A N 1
ATOM 691 C CA . LYS A 1 89 ? 14.276 -3.215 -17.346 1.00 70.19 89 LYS A CA 1
ATOM 692 C C . LYS A 1 89 ? 13.891 -4.539 -17.994 1.00 70.19 89 LYS A C 1
ATOM 694 O O . LYS A 1 89 ? 13.081 -5.287 -17.462 1.00 70.19 89 LYS A O 1
ATOM 699 N N . LYS A 1 90 ? 14.444 -4.794 -19.183 1.00 53.94 90 LYS A N 1
ATOM 700 C CA . LYS A 1 90 ? 14.445 -6.143 -19.759 1.00 53.94 90 LYS A CA 1
ATOM 701 C C . LYS A 1 90 ? 15.149 -7.059 -18.762 1.00 53.94 90 LYS A C 1
ATOM 703 O O . LYS A 1 90 ? 16.157 -6.643 -18.185 1.00 53.94 90 LYS A O 1
ATOM 708 N N . GLU A 1 91 ? 14.618 -8.259 -18.541 1.00 50.78 91 GLU A N 1
ATOM 709 C CA . GLU A 1 91 ? 15.366 -9.325 -17.878 1.00 50.78 91 GLU A CA 1
ATOM 710 C C . GLU A 1 91 ? 16.733 -9.392 -18.560 1.00 50.78 91 GLU A C 1
ATOM 712 O O . GLU A 1 91 ? 16.844 -9.704 -19.744 1.00 50.78 91 GLU A O 1
ATOM 717 N N . CYS A 1 92 ? 17.775 -8.964 -17.852 1.00 43.25 92 CYS A N 1
ATOM 718 C CA . CYS A 1 92 ? 19.119 -9.265 -18.287 1.00 43.25 92 CYS A CA 1
ATOM 719 C C . CYS A 1 92 ? 19.228 -10.765 -18.057 1.00 43.25 92 CYS A C 1
ATOM 721 O O . CYS A 1 92 ? 19.327 -11.192 -16.902 1.00 43.25 92 CYS A O 1
ATOM 723 N N . ASP A 1 93 ? 19.101 -11.542 -19.135 1.00 44.44 93 ASP A N 1
ATOM 724 C CA . ASP A 1 93 ? 19.525 -12.932 -19.170 1.00 44.44 93 ASP A CA 1
ATOM 725 C C . ASP A 1 93 ? 20.850 -13.010 -18.416 1.00 44.44 93 ASP A C 1
ATOM 727 O O . ASP A 1 93 ? 21.855 -12.418 -18.825 1.00 44.44 93 ASP A O 1
ATOM 731 N N . ARG A 1 94 ? 20.811 -13.659 -17.251 1.00 42.88 94 ARG A N 1
ATOM 732 C CA . ARG A 1 94 ? 21.993 -13.947 -16.448 1.00 42.88 94 ARG A CA 1
ATOM 733 C C . ARG A 1 94 ? 22.917 -14.794 -17.325 1.00 42.88 94 ARG A C 1
ATOM 735 O O . ARG A 1 94 ? 22.674 -15.988 -17.476 1.00 42.88 94 ARG A O 1
ATOM 742 N N . LYS A 1 95 ? 23.908 -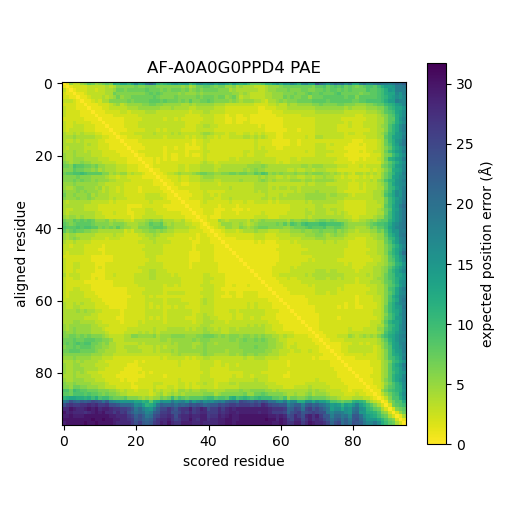14.154 -17.949 1.00 34.78 95 LYS A N 1
ATOM 743 C CA . LYS A 1 95 ? 25.115 -14.815 -18.454 1.00 34.78 95 LYS A CA 1
ATOM 744 C C . LYS A 1 95 ? 26.037 -15.149 -17.294 1.00 34.78 95 LYS A C 1
ATOM 746 O O . LYS A 1 95 ? 26.115 -14.318 -16.362 1.00 34.78 95 LYS A O 1
#

pLDDT: mean 91.07, std 12.71, range [34.78, 98.31]

Radius of gyration: 16.4 Å; Cα contacts (8 Å, |Δi|>4): 112; chains: 1; bounding box: 43×30×40 Å

Nearest PDB structures (foldseek):
  6lbp-assembly1_A  TM=8.316E-01  e=4.477E-05  Arabidopsis thaliana
  8w7d-assembly1_C  TM=8.378E-01  e=1.525E-02  Escherichia coli K-12

Secondary structure (DSSP, 8-state):
-GGGG--S--EEEESS----S--SSS-----GGGSTTEETTEEPPHHHHHHHHT-SEEEE--HHHHHHHHTS-GGGS--HHHH---TT-------

Mean predicted aligned error: 5.15 Å

Foldseek 3Di:
DVVVVVDPFAEAEAAAAQQQAADPPPDGDDHNPPRLQDDPRDGDDQVVSCVVVVGPTYDYDDPCNSCVVVPHDPLVDQCCRRPVDGNPDDPPPDD